Protein AF-A0A1Q8LZS7-F1 (afdb_monomer_lite)

pLDDT: mean 84.21, std 11.41, range [39.38, 97.12]

Structure (mmCIF, N/CA/C/O backbone):
data_AF-A0A1Q8LZS7-F1
#
_entry.id   AF-A0A1Q8LZS7-F1
#
loop_
_atom_site.group_PDB
_atom_site.id
_atom_site.type_symbol
_atom_site.label_atom_id
_atom_site.label_alt_id
_atom_site.label_comp_id
_atom_site.label_asym_id
_atom_site.label_entity_id
_atom_site.label_seq_id
_atom_site.pdbx_PDB_ins_code
_atom_site.Cartn_x
_atom_site.Cartn_y
_atom_site.Cartn_z
_atom_site.occupancy
_atom_site.B_iso_or_equiv
_atom_site.auth_seq_id
_atom_site.auth_comp_id
_atom_site.auth_asym_id
_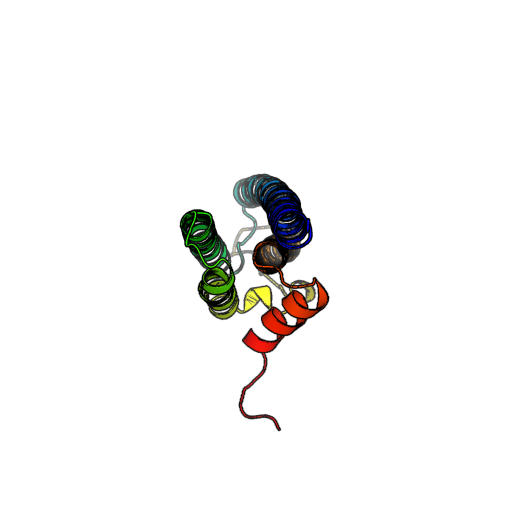atom_site.auth_atom_id
_atom_site.pdbx_PDB_model_num
ATOM 1 N N . MET A 1 1 ? -23.322 10.318 29.688 1.00 48.22 1 MET A N 1
ATOM 2 C CA . MET A 1 1 ? -23.122 9.002 29.034 1.00 48.22 1 MET A CA 1
ATOM 3 C C . MET A 1 1 ? -22.860 9.195 27.521 1.00 48.22 1 MET A C 1
ATOM 5 O O . MET A 1 1 ? -23.752 9.006 26.715 1.00 48.22 1 MET A O 1
ATOM 9 N N . HIS A 1 2 ? -21.657 9.643 27.108 1.00 60.78 2 HIS A N 1
ATOM 10 C CA . HIS A 1 2 ? -21.327 9.994 25.695 1.00 60.78 2 HIS A CA 1
ATOM 11 C C . HIS A 1 2 ? -20.109 9.249 25.106 1.00 60.78 2 HIS A C 1
ATOM 13 O O . HIS A 1 2 ? -19.689 9.515 23.978 1.00 60.78 2 HIS A O 1
ATOM 19 N N . ARG A 1 3 ? -19.508 8.322 25.862 1.00 63.19 3 ARG A N 1
ATOM 20 C CA . ARG A 1 3 ? -18.285 7.610 25.457 1.00 63.19 3 ARG A CA 1
ATOM 21 C C . ARG A 1 3 ? -18.418 6.766 24.172 1.00 63.19 3 ARG A C 1
ATOM 23 O O . ARG A 1 3 ? -17.521 6.907 23.339 1.00 63.19 3 ARG A O 1
ATOM 30 N N . PRO A 1 4 ? -19.490 5.977 23.943 1.00 72.81 4 PRO A N 1
ATOM 31 C CA . PRO A 1 4 ? -19.570 5.121 22.752 1.00 72.81 4 PRO A CA 1
ATOM 32 C C . PRO A 1 4 ? -19.680 5.927 21.448 1.00 72.81 4 PRO A C 1
ATOM 34 O O . PRO A 1 4 ? -18.928 5.682 20.508 1.00 72.81 4 PRO A O 1
ATOM 37 N N . ARG A 1 5 ? -20.499 6.989 21.422 1.00 79.31 5 ARG A N 1
ATOM 38 C CA . ARG A 1 5 ? -20.634 7.872 20.247 1.00 79.31 5 ARG A CA 1
ATOM 39 C C . ARG A 1 5 ? -19.325 8.591 19.903 1.00 79.31 5 ARG A C 1
ATOM 41 O O . ARG A 1 5 ? -18.956 8.678 18.738 1.00 79.31 5 ARG A O 1
ATOM 48 N N . ARG A 1 6 ? -18.577 9.065 20.910 1.00 81.12 6 ARG A N 1
ATOM 49 C CA . ARG A 1 6 ? -17.259 9.694 20.691 1.00 81.12 6 ARG A CA 1
ATOM 50 C C . ARG A 1 6 ? -16.216 8.704 20.163 1.00 81.12 6 ARG A C 1
ATOM 52 O O . ARG A 1 6 ? -15.387 9.094 19.348 1.00 81.12 6 ARG A O 1
ATOM 59 N N . ALA A 1 7 ? -16.237 7.450 20.616 1.00 78.94 7 ALA A N 1
ATOM 60 C CA . ALA A 1 7 ? -15.334 6.414 20.115 1.00 78.94 7 ALA A CA 1
ATOM 61 C C . ALA A 1 7 ? -15.633 6.053 18.651 1.00 78.94 7 ALA A C 1
ATOM 63 O O . ALA A 1 7 ? -14.710 5.983 17.844 1.00 78.94 7 ALA A O 1
ATOM 64 N N . MET A 1 8 ? -16.913 5.918 18.297 1.00 81.75 8 MET A N 1
ATOM 65 C CA . MET A 1 8 ? -17.358 5.676 16.923 1.00 81.75 8 MET A CA 1
ATOM 66 C C . MET A 1 8 ? -16.942 6.812 15.976 1.00 81.75 8 MET A C 1
ATOM 68 O O . MET A 1 8 ? -16.333 6.553 14.943 1.00 81.75 8 MET A O 1
ATOM 72 N N . LEU A 1 9 ? -17.175 8.074 16.356 1.00 85.31 9 LEU A N 1
ATOM 73 C CA . LEU A 1 9 ? -16.778 9.234 15.545 1.00 85.31 9 LEU A CA 1
ATOM 74 C C . LEU A 1 9 ? -15.261 9.325 15.336 1.00 85.31 9 LEU A C 1
ATOM 76 O O . LEU A 1 9 ? -14.817 9.662 14.242 1.00 85.31 9 LEU A O 1
ATOM 80 N N . ARG A 1 10 ? -14.453 8.991 16.353 1.00 83.38 10 ARG A N 1
ATOM 81 C CA . ARG A 1 10 ? -12.991 8.922 16.193 1.00 83.38 10 ARG A CA 1
ATOM 82 C C . ARG A 1 10 ? -12.580 7.859 15.178 1.00 83.38 10 ARG A C 1
ATOM 84 O O . ARG A 1 10 ? -11.732 8.141 14.345 1.00 83.38 10 ARG A O 1
ATOM 91 N N . ARG A 1 11 ? -13.207 6.680 15.214 1.00 80.62 11 ARG A N 1
ATOM 92 C CA . ARG A 1 11 ? -12.934 5.599 14.254 1.00 80.62 11 ARG A CA 1
ATOM 93 C C . ARG A 1 11 ? -13.263 6.017 12.817 1.00 80.62 11 ARG A C 1
ATOM 95 O O . ARG A 1 11 ? -12.441 5.805 11.936 1.00 80.62 11 ARG A O 1
ATOM 102 N N . TYR A 1 12 ? -14.407 6.668 12.593 1.00 84.00 12 TYR A N 1
ATOM 103 C CA . TYR A 1 12 ? -14.756 7.204 11.269 1.00 84.00 12 TYR A CA 1
ATOM 104 C C . TYR A 1 12 ? -13.798 8.293 10.796 1.00 84.00 12 TYR A C 1
ATOM 106 O O . TYR A 1 12 ? -13.426 8.311 9.629 1.00 84.00 12 TYR A O 1
ATOM 114 N N . ARG A 1 13 ? -13.366 9.178 11.699 1.00 86.94 13 ARG A N 1
ATOM 115 C CA . ARG A 1 13 ? -12.375 10.204 11.371 1.00 86.94 13 ARG A CA 1
ATOM 116 C C . ARG A 1 13 ? -11.049 9.583 10.931 1.00 86.94 13 ARG A C 1
ATOM 118 O O . ARG A 1 13 ? -10.543 9.956 9.882 1.00 86.94 13 ARG A O 1
ATOM 125 N N . THR A 1 14 ? -10.515 8.630 11.697 1.00 83.50 14 THR A N 1
ATOM 126 C CA . THR A 1 14 ? -9.266 7.935 11.347 1.00 83.50 14 THR A CA 1
ATOM 127 C C . THR A 1 14 ? -9.384 7.219 10.007 1.00 83.50 14 THR A C 1
ATOM 129 O O . THR A 1 14 ? -8.496 7.349 9.173 1.00 83.50 14 THR A O 1
ATOM 132 N N . LEU A 1 15 ? -10.493 6.516 9.776 1.00 84.94 15 LEU A N 1
ATOM 133 C CA . LEU A 1 15 ? -10.775 5.878 8.494 1.00 84.94 15 LEU A CA 1
ATOM 134 C C . LEU A 1 15 ? -10.760 6.890 7.341 1.00 84.94 15 LEU A C 1
ATOM 136 O O . LEU A 1 15 ? -10.061 6.671 6.359 1.00 84.94 15 LEU A O 1
ATOM 140 N N . ALA A 1 16 ? -11.501 7.995 7.464 1.00 86.56 16 ALA A N 1
A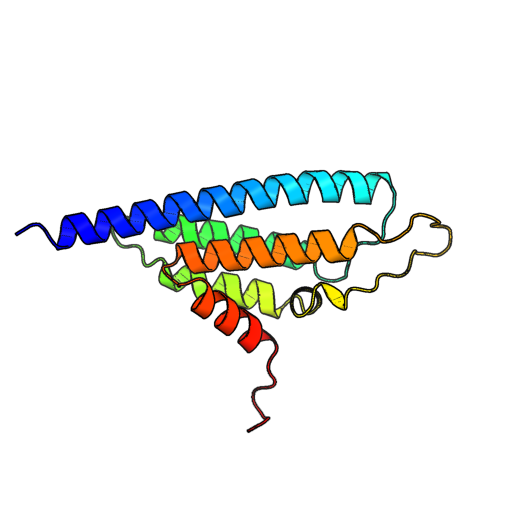TOM 141 C CA . ALA A 1 16 ? -11.595 9.005 6.414 1.00 86.56 16 ALA A CA 1
ATOM 142 C C . ALA A 1 16 ? -10.232 9.648 6.111 1.00 86.56 16 ALA A C 1
ATOM 144 O O . ALA A 1 16 ? -9.853 9.757 4.949 1.00 86.56 16 ALA A O 1
ATOM 145 N N . GLU A 1 17 ? -9.471 10.018 7.147 1.00 88.75 17 GLU A N 1
ATOM 146 C CA . GLU A 1 17 ? -8.127 10.593 6.997 1.00 88.75 17 GLU A CA 1
ATOM 147 C C . GLU A 1 17 ? -7.170 9.613 6.297 1.00 88.75 17 GLU A C 1
ATOM 149 O O . GLU A 1 17 ? -6.415 10.003 5.408 1.00 88.75 17 GLU A O 1
ATOM 154 N N . ARG A 1 18 ? -7.215 8.325 6.657 1.00 86.88 18 ARG A N 1
ATOM 155 C CA . ARG A 1 18 ? -6.326 7.306 6.081 1.00 86.88 18 ARG A CA 1
ATOM 156 C C . ARG A 1 18 ? -6.714 6.887 4.671 1.00 86.88 18 ARG A C 1
ATOM 158 O O . ARG A 1 18 ? -5.828 6.731 3.834 1.00 86.88 18 ARG A O 1
ATOM 165 N N . ALA A 1 19 ? -8.006 6.778 4.380 1.00 84.75 19 ALA A N 1
ATOM 166 C CA . ALA A 1 19 ? -8.492 6.539 3.026 1.00 84.75 19 ALA A CA 1
ATOM 167 C C . ALA A 1 19 ? -8.121 7.698 2.082 1.00 84.75 19 ALA A C 1
ATOM 169 O O . ALA A 1 19 ? -7.701 7.464 0.951 1.00 84.75 19 ALA A O 1
ATOM 170 N N . ASP A 1 20 ? -8.201 8.943 2.559 1.00 88.06 20 ASP A N 1
ATOM 171 C CA . ASP A 1 20 ? -7.783 10.129 1.806 1.00 88.06 20 ASP A CA 1
ATOM 172 C C . ASP A 1 20 ? -6.270 10.119 1.510 1.00 88.06 20 ASP A C 1
ATOM 174 O O . ASP A 1 20 ? -5.852 10.390 0.381 1.00 88.06 20 ASP A O 1
ATOM 178 N N . TYR A 1 21 ? -5.428 9.720 2.472 1.00 82.88 21 TYR A N 1
ATOM 179 C CA . TYR A 1 21 ? -3.994 9.524 2.217 1.00 82.88 21 TYR A CA 1
ATOM 180 C C . TYR A 1 21 ? -3.708 8.402 1.213 1.00 82.88 21 TYR A C 1
ATOM 182 O O . TYR A 1 21 ? -2.962 8.631 0.257 1.00 82.88 21 TYR A O 1
ATOM 190 N N . ALA A 1 22 ? -4.350 7.238 1.357 1.00 85.25 22 ALA A N 1
ATOM 191 C CA . ALA A 1 22 ? -4.215 6.133 0.410 1.00 85.25 22 ALA A CA 1
ATOM 192 C C . ALA A 1 22 ? -4.625 6.555 -1.014 1.00 85.25 22 ALA A C 1
ATOM 194 O O . ALA A 1 22 ? -3.889 6.309 -1.969 1.00 85.25 22 ALA A O 1
ATOM 195 N N . HIS A 1 23 ? -5.736 7.283 -1.158 1.00 89.75 23 HIS A N 1
ATOM 196 C CA . HIS A 1 23 ? -6.193 7.816 -2.442 1.00 89.75 23 HIS A CA 1
ATOM 197 C C . HIS A 1 23 ? -5.195 8.811 -3.059 1.00 89.75 23 HIS A C 1
ATOM 199 O O . HIS A 1 23 ? -4.892 8.740 -4.254 1.00 89.75 23 HIS A O 1
ATOM 205 N N . ARG A 1 24 ? -4.641 9.737 -2.262 1.00 88.44 24 ARG A N 1
ATOM 206 C CA . ARG A 1 24 ? -3.606 10.669 -2.742 1.00 88.44 24 ARG A CA 1
ATOM 207 C C . ARG A 1 24 ? -2.358 9.927 -3.213 1.00 88.44 24 ARG A C 1
ATOM 209 O O . ARG A 1 24 ? -1.859 10.246 -4.292 1.00 88.44 24 ARG A O 1
ATOM 216 N N . ASN A 1 25 ? -1.895 8.935 -2.455 1.00 85.56 25 ASN A N 1
ATOM 217 C CA . ASN A 1 25 ? -0.749 8.109 -2.832 1.00 85.56 25 ASN A CA 1
ATOM 218 C C . ASN A 1 25 ? -1.025 7.319 -4.118 1.00 85.56 25 ASN A C 1
ATOM 220 O O . ASN A 1 25 ? -0.193 7.345 -5.022 1.00 85.56 25 ASN A O 1
ATOM 224 N N . ALA A 1 26 ? -2.217 6.732 -4.267 1.00 89.44 26 ALA A N 1
ATOM 225 C CA . ALA A 1 26 ? -2.630 6.040 -5.489 1.00 89.44 26 ALA A CA 1
ATOM 226 C C . ALA A 1 26 ? -2.616 6.964 -6.719 1.00 89.44 26 ALA A C 1
ATOM 228 O O . ALA A 1 26 ? -2.166 6.576 -7.793 1.00 89.44 26 ALA A O 1
ATOM 229 N N . ARG A 1 27 ? -3.020 8.233 -6.572 1.00 93.38 27 ARG A N 1
ATOM 230 C CA . ARG A 1 27 ? -2.927 9.221 -7.662 1.00 93.38 27 ARG A CA 1
ATOM 231 C C . ARG A 1 27 ? -1.487 9.562 -8.041 1.00 93.38 27 ARG A C 1
ATOM 233 O O . ARG A 1 27 ? -1.230 9.859 -9.204 1.00 93.38 27 ARG A O 1
ATOM 240 N N . VAL A 1 28 ? -0.568 9.612 -7.075 1.00 90.88 28 VAL A N 1
ATOM 241 C CA . VAL A 1 28 ? 0.859 9.827 -7.365 1.00 90.88 28 VAL A CA 1
ATOM 242 C C . VAL A 1 28 ? 1.437 8.598 -8.068 1.00 90.88 28 VAL A C 1
ATOM 244 O O . VAL A 1 28 ? 2.124 8.767 -9.074 1.00 90.88 28 VAL A O 1
ATOM 247 N N . LEU A 1 29 ? 1.095 7.401 -7.585 1.00 90.38 29 LEU A N 1
ATOM 248 C CA . LEU A 1 29 ? 1.476 6.122 -8.178 1.00 90.38 29 LEU A CA 1
ATOM 249 C C . LEU A 1 29 ? 1.024 6.033 -9.636 1.00 90.38 29 LEU A C 1
ATOM 251 O O . LEU A 1 29 ? 1.854 5.808 -10.505 1.00 90.38 29 LEU A O 1
ATOM 255 N N . ALA A 1 30 ? -0.250 6.311 -9.921 1.00 92.38 30 ALA A N 1
ATOM 256 C CA . ALA A 1 30 ? -0.795 6.264 -11.276 1.00 92.38 30 ALA A CA 1
ATOM 257 C C . ALA A 1 30 ? -0.071 7.218 -12.242 1.00 92.38 30 ALA A C 1
ATOM 259 O O . ALA A 1 30 ? 0.270 6.830 -13.355 1.00 92.38 30 ALA A O 1
ATOM 260 N N . ARG A 1 31 ? 0.216 8.457 -11.811 1.00 91.06 31 ARG A N 1
ATOM 261 C CA . ARG A 1 31 ? 0.957 9.420 -12.646 1.00 91.06 31 ARG A CA 1
ATOM 262 C C . ARG A 1 31 ? 2.381 8.954 -12.935 1.00 91.06 31 ARG A C 1
ATOM 264 O O . ARG A 1 31 ? 2.829 9.074 -14.064 1.00 91.06 31 ARG A O 1
ATOM 271 N N . ARG A 1 32 ? 3.082 8.426 -11.929 1.00 88.44 32 ARG A N 1
ATOM 272 C CA . ARG A 1 32 ? 4.455 7.933 -12.106 1.00 88.44 32 ARG A CA 1
ATOM 273 C C . ARG A 1 32 ? 4.514 6.651 -12.917 1.00 88.44 32 ARG A C 1
ATOM 275 O O . ARG A 1 32 ? 5.439 6.496 -13.696 1.00 88.44 32 ARG A O 1
ATOM 282 N N . ALA A 1 33 ? 3.542 5.761 -12.744 1.00 90.25 33 ALA A N 1
ATOM 283 C CA . ALA A 1 33 ? 3.422 4.563 -13.557 1.00 90.25 33 ALA A CA 1
ATOM 284 C C . ALA A 1 33 ? 3.225 4.935 -15.031 1.00 90.25 33 ALA A C 1
ATOM 286 O O . ALA A 1 33 ? 3.887 4.353 -15.877 1.00 90.25 33 ALA A O 1
ATOM 287 N N . MET A 1 34 ? 2.399 5.948 -15.329 1.00 91.12 34 MET A N 1
ATOM 288 C CA . MET A 1 34 ? 2.250 6.455 -16.697 1.00 91.12 34 MET A CA 1
ATOM 289 C C . MET A 1 34 ? 3.583 6.954 -17.265 1.00 91.12 34 MET A C 1
ATOM 291 O O . MET A 1 34 ? 3.997 6.470 -18.308 1.00 91.12 34 MET A O 1
ATOM 295 N N . THR A 1 35 ? 4.289 7.837 -16.548 1.00 87.75 35 THR A N 1
ATOM 296 C CA . THR A 1 35 ? 5.606 8.337 -16.984 1.00 87.75 35 THR A CA 1
ATOM 297 C C . THR A 1 35 ? 6.610 7.203 -17.192 1.00 87.75 35 THR A C 1
ATOM 299 O O . THR A 1 35 ? 7.250 7.144 -18.229 1.00 87.75 35 THR A O 1
ATOM 302 N N . ALA A 1 36 ? 6.698 6.254 -16.256 1.00 85.88 36 ALA A N 1
ATOM 303 C CA . ALA A 1 36 ? 7.594 5.106 -16.373 1.00 85.88 36 ALA A CA 1
ATOM 304 C C . ALA A 1 36 ? 7.262 4.230 -17.596 1.00 85.88 36 ALA A C 1
ATOM 306 O O . ALA A 1 36 ? 8.167 3.754 -18.270 1.00 85.88 36 ALA A O 1
ATOM 307 N N . ILE A 1 37 ? 5.976 4.034 -17.907 1.00 87.94 37 ILE A N 1
ATOM 308 C CA . ILE A 1 37 ? 5.537 3.291 -19.097 1.00 87.94 37 ILE A CA 1
ATOM 309 C C . ILE A 1 37 ? 5.886 4.058 -20.380 1.00 87.94 37 ILE A C 1
ATOM 311 O O . ILE A 1 37 ? 6.396 3.454 -21.321 1.00 87.94 37 ILE A O 1
ATOM 315 N N . GLU A 1 38 ? 5.628 5.367 -20.419 1.00 87.81 38 GLU A N 1
ATOM 316 C CA . GLU A 1 38 ? 5.948 6.241 -21.558 1.00 87.81 38 GLU A CA 1
ATOM 317 C C . GLU A 1 38 ? 7.459 6.293 -21.832 1.00 87.81 38 GLU A C 1
ATOM 319 O O . GLU A 1 38 ? 7.875 6.233 -22.989 1.00 87.81 38 GLU A O 1
ATOM 324 N N . ASP A 1 39 ? 8.272 6.321 -20.774 1.00 85.06 39 ASP A N 1
ATOM 325 C CA . ASP A 1 39 ? 9.737 6.334 -20.840 1.00 85.06 39 ASP A CA 1
ATOM 326 C C . ASP A 1 39 ? 10.344 4.935 -21.075 1.00 85.06 39 ASP A C 1
ATOM 328 O O . ASP A 1 39 ? 11.559 4.797 -21.246 1.00 85.06 39 ASP A O 1
ATOM 332 N N . GLY A 1 40 ? 9.520 3.880 -21.096 1.00 84.50 40 GLY A N 1
ATOM 333 C CA . GLY A 1 40 ? 9.973 2.498 -21.248 1.00 84.50 40 GLY A CA 1
ATOM 334 C C . GLY A 1 40 ? 10.829 2.004 -20.078 1.00 84.50 40 GLY A C 1
ATOM 335 O O . GLY A 1 40 ? 11.681 1.135 -20.270 1.00 84.50 40 GLY A O 1
ATOM 336 N N . GLU A 1 41 ? 10.635 2.562 -18.879 1.00 85.12 41 GLU A N 1
ATOM 337 C CA . GLU A 1 41 ? 11.302 2.106 -17.665 1.00 85.12 41 GLU A CA 1
ATOM 338 C C . GLU A 1 41 ? 10.842 0.685 -17.293 1.00 85.12 41 GLU A C 1
ATOM 340 O O . GLU A 1 41 ? 9.655 0.348 -17.384 1.00 85.12 41 GLU A O 1
ATOM 345 N N . PRO A 1 42 ? 11.757 -0.168 -16.809 1.00 82.44 42 PRO A N 1
ATOM 346 C CA . PRO A 1 42 ? 11.400 -1.518 -16.419 1.00 82.44 42 PRO A CA 1
ATOM 347 C C . PRO A 1 42 ? 10.600 -1.522 -15.102 1.00 82.44 42 PRO A C 1
ATOM 349 O O . PRO A 1 42 ? 10.943 -0.849 -14.126 1.00 82.44 42 PRO A O 1
ATOM 352 N N . VAL A 1 43 ? 9.531 -2.322 -15.058 1.00 83.50 43 VAL A N 1
ATOM 353 C CA . VAL A 1 43 ? 8.650 -2.451 -13.886 1.00 83.50 43 VAL A CA 1
ATOM 354 C C . VAL A 1 43 ? 9.170 -3.553 -12.953 1.00 83.50 43 VAL A C 1
ATOM 356 O O . VAL A 1 43 ? 9.459 -4.654 -13.427 1.00 83.50 43 VAL A O 1
ATOM 359 N N . PRO A 1 44 ? 9.270 -3.311 -11.631 1.00 84.62 44 PRO A N 1
ATOM 360 C CA . PRO A 1 44 ? 9.664 -4.352 -10.691 1.00 84.62 44 PRO A CA 1
ATOM 361 C C . PRO A 1 44 ? 8.709 -5.562 -10.715 1.00 84.62 44 PRO A C 1
ATOM 363 O O . PRO A 1 44 ? 7.489 -5.367 -10.676 1.00 84.62 44 PRO A O 1
ATOM 366 N N . PRO A 1 45 ? 9.232 -6.803 -10.721 1.00 85.50 45 PRO A N 1
ATOM 367 C CA . PRO A 1 45 ? 8.409 -8.008 -10.649 1.00 85.50 45 PRO A CA 1
ATOM 368 C C . PRO A 1 45 ? 7.484 -8.012 -9.424 1.00 85.50 45 PRO A C 1
ATOM 370 O O . PRO A 1 45 ? 7.881 -7.581 -8.340 1.00 85.50 45 PRO A O 1
ATOM 373 N N . GLY A 1 46 ? 6.249 -8.487 -9.601 1.00 88.25 46 GLY A N 1
ATOM 374 C CA . GLY A 1 46 ? 5.233 -8.575 -8.544 1.00 88.25 46 GLY A CA 1
ATOM 375 C C . GLY A 1 46 ? 4.607 -7.240 -8.122 1.00 88.25 46 GLY A C 1
ATOM 376 O O . GLY A 1 46 ? 3.611 -7.237 -7.407 1.00 88.25 46 GLY A O 1
ATOM 377 N N . LEU A 1 47 ? 5.127 -6.089 -8.572 1.00 89.88 47 LEU A N 1
ATOM 378 C CA . LEU A 1 47 ? 4.543 -4.788 -8.235 1.00 89.88 47 LEU A CA 1
ATOM 379 C C . LEU A 1 47 ? 3.122 -4.589 -8.809 1.00 89.88 47 LEU A C 1
ATOM 381 O O . LEU A 1 47 ? 2.270 -4.101 -8.066 1.00 89.88 47 LEU A O 1
ATOM 385 N N . PRO A 1 48 ? 2.821 -4.951 -10.077 1.00 92.25 48 PRO A N 1
ATOM 386 C CA . PRO A 1 48 ? 1.458 -4.849 -10.613 1.00 92.25 48 PRO A CA 1
ATOM 387 C C . PRO A 1 48 ? 0.453 -5.741 -9.875 1.00 92.25 48 PRO A C 1
ATOM 389 O O . PRO A 1 48 ? -0.674 -5.315 -9.610 1.00 92.25 48 PRO A O 1
ATOM 392 N N . ASP A 1 49 ? 0.878 -6.946 -9.498 1.00 93.31 49 ASP A N 1
ATOM 393 C CA . ASP A 1 49 ? 0.049 -7.898 -8.757 1.00 93.31 49 ASP A CA 1
ATOM 394 C C . ASP A 1 49 ? -0.255 -7.352 -7.359 1.00 93.31 49 ASP A C 1
ATOM 396 O O . ASP A 1 49 ? -1.419 -7.251 -6.983 1.00 93.31 49 ASP A O 1
ATOM 400 N N . ALA A 1 50 ? 0.753 -6.821 -6.657 1.00 92.62 50 ALA A N 1
ATOM 401 C CA . ALA A 1 50 ? 0.564 -6.172 -5.358 1.00 92.62 50 ALA A CA 1
ATOM 402 C C . ALA A 1 50 ? -0.434 -5.005 -5.416 1.00 92.62 50 ALA A C 1
ATOM 404 O O . ALA A 1 50 ? -1.233 -4.811 -4.502 1.00 92.62 50 ALA A O 1
ATOM 405 N N . ILE A 1 51 ? -0.398 -4.202 -6.487 1.00 93.81 51 ILE A N 1
ATOM 406 C CA . ILE A 1 51 ? -1.359 -3.106 -6.691 1.00 93.81 51 ILE A CA 1
ATOM 407 C C . ILE A 1 51 ? -2.777 -3.664 -6.851 1.00 93.81 51 ILE A C 1
ATOM 409 O O . ILE A 1 51 ? -3.716 -3.116 -6.271 1.00 93.81 51 ILE A O 1
ATOM 413 N N . THR A 1 52 ? -2.928 -4.747 -7.612 1.00 94.88 52 THR A N 1
ATOM 414 C CA . THR A 1 52 ? -4.216 -5.413 -7.847 1.00 94.88 52 THR A CA 1
ATOM 415 C C . THR A 1 52 ? -4.765 -6.026 -6.559 1.00 94.88 52 THR A C 1
ATOM 417 O O . THR A 1 52 ? -5.926 -5.811 -6.213 1.00 94.88 52 THR A O 1
ATOM 420 N N . GLU A 1 53 ? -3.924 -6.715 -5.794 1.00 94.38 53 GLU A N 1
ATOM 421 C CA . GLU A 1 53 ? -4.299 -7.319 -4.515 1.00 94.38 53 GLU A CA 1
ATOM 422 C C . GLU A 1 53 ? -4.644 -6.258 -3.461 1.00 94.38 53 GLU A C 1
ATOM 424 O O . GLU A 1 53 ? -5.639 -6.388 -2.747 1.00 94.38 53 GLU A O 1
ATOM 429 N N . LEU A 1 54 ? -3.910 -5.140 -3.412 1.00 92.81 54 LEU A N 1
ATOM 430 C CA . LEU A 1 54 ? -4.273 -4.010 -2.552 1.00 92.81 54 LEU A CA 1
ATOM 431 C C . LEU A 1 54 ? -5.596 -3.360 -2.972 1.00 92.81 54 LEU A C 1
ATOM 433 O O . LEU A 1 54 ? -6.341 -2.907 -2.103 1.00 92.81 54 LEU A O 1
ATOM 437 N N . ALA A 1 55 ? -5.917 -3.314 -4.268 1.00 92.69 55 ALA A N 1
ATOM 438 C CA . ALA A 1 55 ? -7.222 -2.845 -4.727 1.00 92.69 55 ALA A CA 1
ATOM 439 C C . ALA A 1 55 ? -8.349 -3.772 -4.236 1.00 92.69 55 ALA A C 1
ATOM 441 O O . ALA A 1 55 ? -9.332 -3.283 -3.679 1.00 92.69 55 ALA A O 1
ATOM 442 N N . ALA A 1 56 ? -8.166 -5.093 -4.321 1.00 91.44 56 ALA A N 1
ATOM 443 C CA . ALA A 1 56 ? -9.104 -6.062 -3.750 1.00 91.44 56 ALA A CA 1
ATOM 444 C C . ALA A 1 56 ? -9.231 -5.916 -2.219 1.00 91.44 56 ALA A C 1
ATOM 446 O O . ALA A 1 56 ? -10.329 -5.967 -1.662 1.00 91.44 56 ALA A O 1
ATOM 447 N N . ALA A 1 57 ? -8.127 -5.641 -1.522 1.00 90.31 57 ALA A N 1
ATOM 448 C CA . ALA A 1 57 ? -8.142 -5.380 -0.085 1.00 90.31 57 ALA A CA 1
ATOM 449 C C . ALA A 1 57 ? -8.902 -4.087 0.281 1.00 90.31 57 ALA A C 1
ATOM 451 O O . ALA A 1 57 ? -9.537 -4.015 1.336 1.00 90.31 57 ALA A O 1
ATOM 452 N N . VAL A 1 58 ? -8.884 -3.069 -0.589 1.00 89.81 58 VAL A N 1
ATOM 453 C CA . VAL A 1 58 ? -9.717 -1.865 -0.438 1.00 89.81 58 VAL A CA 1
ATOM 454 C C . VAL A 1 58 ? -11.199 -2.205 -0.575 1.00 89.81 58 VAL A C 1
ATOM 456 O O . VAL A 1 58 ? -11.999 -1.708 0.217 1.00 89.81 58 VAL A O 1
ATOM 459 N N . GLU A 1 59 ? -11.580 -3.064 -1.521 1.00 88.38 59 GLU A N 1
ATOM 460 C CA . GLU A 1 59 ? -12.969 -3.522 -1.655 1.00 88.38 59 GLU A CA 1
ATOM 461 C C . GLU A 1 59 ? -13.438 -4.268 -0.400 1.00 88.38 59 GLU A C 1
ATOM 463 O O . GLU A 1 59 ? -14.518 -3.978 0.123 1.00 88.38 59 GLU A O 1
ATOM 468 N N . ALA A 1 60 ? -12.592 -5.144 0.152 1.00 85.94 60 ALA A N 1
ATOM 469 C CA . ALA A 1 60 ? -12.858 -5.809 1.425 1.00 85.94 60 ALA A CA 1
ATOM 470 C C . ALA A 1 60 ? -13.028 -4.796 2.570 1.00 85.94 60 ALA A C 1
ATOM 472 O O . ALA A 1 60 ? -13.991 -4.871 3.334 1.00 85.94 60 ALA A O 1
ATOM 473 N N . LEU A 1 61 ? -12.145 -3.792 2.661 1.00 85.62 61 LEU A N 1
ATOM 474 C CA . LEU A 1 61 ? -12.261 -2.727 3.659 1.00 85.62 61 LEU A CA 1
ATOM 475 C C . LEU A 1 61 ? -13.578 -1.956 3.528 1.00 85.62 61 LEU A C 1
ATOM 477 O O . LEU A 1 61 ? -14.184 -1.650 4.552 1.00 85.62 61 LEU A O 1
ATOM 481 N N . ILE A 1 62 ? -14.021 -1.651 2.304 1.00 84.69 62 ILE A N 1
ATOM 482 C CA . ILE A 1 62 ? -15.299 -0.977 2.031 1.00 84.69 62 ILE A CA 1
ATOM 483 C C . ILE A 1 62 ? -16.477 -1.842 2.490 1.00 84.69 62 ILE A C 1
ATOM 485 O O . ILE A 1 62 ? -17.390 -1.318 3.132 1.00 84.69 62 ILE A O 1
ATOM 489 N N . GLY A 1 63 ? -16.445 -3.149 2.214 1.00 82.50 63 GLY A N 1
ATOM 490 C CA . GLY A 1 63 ? -17.463 -4.096 2.678 1.00 82.50 63 GLY A CA 1
ATOM 491 C C . GLY A 1 63 ? -17.620 -4.093 4.203 1.00 82.50 63 GLY A C 1
ATOM 492 O O . GLY A 1 63 ? -18.736 -4.090 4.722 1.00 82.50 63 GLY A O 1
ATOM 493 N N . GLU A 1 64 ? -16.508 -3.966 4.928 1.00 82.69 64 GLU A N 1
ATOM 494 C CA . GLU A 1 64 ? -16.475 -3.926 6.395 1.00 82.69 64 GLU A CA 1
ATOM 495 C C . GLU A 1 64 ? -16.827 -2.545 7.001 1.00 82.69 64 GLU A C 1
ATOM 497 O O . GLU A 1 64 ? -16.730 -2.351 8.215 1.00 82.69 64 GLU A O 1
ATOM 502 N N . LEU A 1 65 ? -17.255 -1.559 6.197 1.00 76.31 65 LEU A N 1
ATOM 503 C CA . LEU A 1 65 ? -17.757 -0.263 6.692 1.00 76.31 65 LEU A CA 1
ATOM 504 C C . LEU A 1 65 ? -19.252 -0.259 7.046 1.00 76.31 65 LEU A C 1
ATOM 506 O O . LEU A 1 65 ? -19.752 0.759 7.535 1.00 76.31 65 LEU A O 1
ATOM 510 N N . GLY A 1 66 ? -19.966 -1.362 6.805 1.00 72.56 66 GLY A N 1
ATOM 511 C CA . GLY A 1 66 ? -21.375 -1.525 7.175 1.00 72.56 66 GLY A CA 1
ATOM 512 C C . GLY A 1 66 ? -21.634 -1.464 8.690 1.00 72.56 66 GLY A C 1
ATOM 513 O O . GLY A 1 66 ? -20.708 -1.465 9.499 1.00 72.56 66 GLY A O 1
ATOM 514 N N . GLN A 1 67 ? -22.913 -1.419 9.093 1.00 57.22 67 GLN A N 1
ATOM 515 C CA . GLN A 1 67 ? -23.325 -1.287 10.507 1.00 57.22 67 GLN A CA 1
ATOM 516 C C . GLN A 1 67 ? -22.777 -2.408 11.416 1.00 57.22 67 GLN A C 1
ATOM 518 O O . GLN A 1 67 ? -22.495 -2.138 12.582 1.00 57.22 67 GLN A O 1
ATOM 523 N N . ASP A 1 68 ? -22.550 -3.602 10.858 1.00 64.19 68 ASP A N 1
ATOM 524 C CA . ASP A 1 68 ? -22.023 -4.788 11.555 1.00 64.19 68 ASP A CA 1
ATOM 52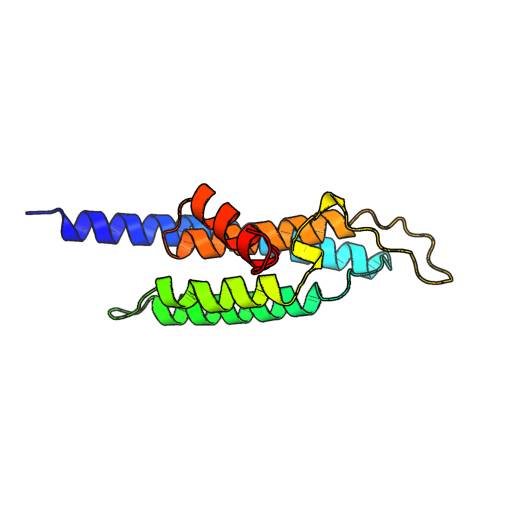5 C C . ASP A 1 68 ? -20.606 -5.189 11.092 1.00 64.19 68 ASP A C 1
ATOM 527 O O . ASP A 1 68 ? -20.124 -6.276 11.414 1.00 64.19 68 ASP A O 1
ATOM 531 N N . GLY A 1 69 ? -19.944 -4.334 10.307 1.00 69.69 69 GLY A N 1
ATOM 532 C CA . GLY A 1 69 ? -18.633 -4.623 9.731 1.00 69.69 69 GLY A CA 1
ATOM 533 C C . GLY A 1 69 ? -17.490 -4.532 10.745 1.00 69.69 69 GLY A C 1
ATOM 534 O O . GLY A 1 69 ? -17.475 -3.679 11.642 1.00 69.69 69 GLY A O 1
ATOM 535 N N . ASP A 1 70 ? -16.499 -5.402 10.574 1.00 81.69 70 ASP A N 1
ATOM 536 C CA . ASP A 1 70 ? -15.261 -5.417 11.337 1.00 81.69 70 ASP A CA 1
ATOM 537 C C . ASP A 1 70 ? -14.072 -5.099 10.428 1.00 81.69 70 ASP A C 1
ATOM 539 O O . ASP A 1 70 ? -13.480 -5.968 9.787 1.00 81.69 70 ASP A O 1
ATOM 543 N N . ARG A 1 71 ? -13.680 -3.820 10.424 1.00 82.69 71 ARG A N 1
ATOM 544 C CA . ARG A 1 71 ? -12.524 -3.314 9.666 1.00 82.69 71 ARG A CA 1
ATOM 545 C C . ARG A 1 71 ? -11.229 -4.078 9.942 1.00 82.69 71 ARG A C 1
ATOM 547 O O . ARG A 1 71 ? -10.311 -3.995 9.131 1.00 82.69 71 ARG A O 1
ATOM 554 N N . GLU A 1 72 ? -11.110 -4.775 11.071 1.00 88.00 72 GLU A N 1
ATOM 555 C CA . GLU A 1 72 ? -9.930 -5.586 11.364 1.00 88.00 72 GLU A CA 1
ATOM 556 C C . GLU A 1 72 ? -9.779 -6.7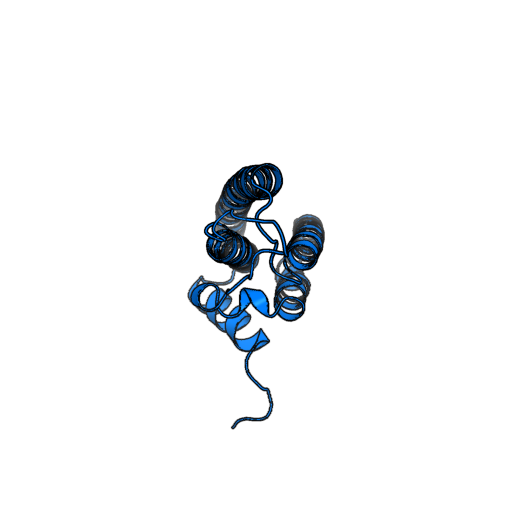62 10.395 1.00 88.00 72 GLU A C 1
ATOM 558 O O . GLU A 1 72 ? -8.649 -7.142 10.087 1.00 88.00 72 GLU A O 1
ATOM 563 N N . LYS A 1 73 ? -10.881 -7.267 9.826 1.00 87.38 73 LYS A N 1
ATOM 564 C CA . LYS A 1 73 ? -10.862 -8.325 8.806 1.00 87.38 73 LYS A CA 1
ATOM 565 C C . LYS A 1 73 ? -10.157 -7.904 7.520 1.00 87.38 73 LYS A C 1
ATOM 567 O O . LYS A 1 73 ? -9.576 -8.747 6.850 1.00 87.38 73 LYS A O 1
ATOM 572 N N . ALA A 1 74 ? -10.123 -6.606 7.214 1.00 87.81 74 ALA A N 1
ATOM 573 C CA . ALA A 1 74 ? -9.376 -6.092 6.070 1.00 87.81 74 ALA A CA 1
ATOM 574 C C . ALA A 1 74 ? -7.849 -6.170 6.261 1.00 87.81 74 ALA A C 1
ATOM 576 O O . ALA A 1 74 ? -7.114 -6.052 5.286 1.00 87.81 74 ALA A O 1
ATOM 577 N N . ARG A 1 75 ? -7.339 -6.386 7.488 1.00 93.62 75 ARG A N 1
ATOM 578 C CA . ARG A 1 75 ? -5.889 -6.480 7.743 1.00 93.62 75 ARG A CA 1
ATOM 579 C C . ARG A 1 75 ? -5.253 -7.670 7.028 1.00 93.62 75 ARG A C 1
ATOM 581 O O . ARG A 1 75 ? -4.173 -7.499 6.479 1.00 93.62 75 ARG A O 1
ATOM 588 N N . GLY A 1 76 ? -5.912 -8.832 7.037 1.00 93.62 76 GLY A N 1
ATOM 589 C CA . GLY A 1 76 ? -5.412 -10.060 6.405 1.00 93.62 76 GLY A CA 1
ATOM 590 C C . GLY A 1 76 ? -5.125 -9.863 4.915 1.00 93.62 76 GLY A C 1
ATOM 591 O O . GLY A 1 76 ? -3.958 -9.921 4.539 1.00 93.62 76 GLY A O 1
ATOM 592 N N . PRO A 1 77 ? -6.128 -9.480 4.102 1.00 92.88 77 PRO A N 1
ATOM 593 C CA . PRO A 1 77 ? -5.936 -9.216 2.676 1.00 92.88 77 PRO A CA 1
ATOM 594 C C . PRO A 1 77 ? -4.855 -8.168 2.370 1.00 92.88 77 PRO A C 1
ATOM 596 O O . PRO A 1 77 ? -4.096 -8.320 1.418 1.00 92.88 77 PRO A O 1
ATOM 599 N N . ILE A 1 78 ? -4.738 -7.106 3.183 1.00 93.75 78 ILE A N 1
ATOM 600 C CA . ILE A 1 78 ? -3.674 -6.100 3.003 1.00 93.75 78 ILE A CA 1
ATOM 601 C C . ILE A 1 78 ? -2.287 -6.716 3.243 1.00 93.75 78 ILE A C 1
ATOM 603 O O . ILE A 1 78 ? -1.334 -6.376 2.545 1.00 93.75 78 ILE A O 1
ATOM 607 N N . LEU A 1 79 ? -2.150 -7.575 4.255 1.00 95.19 79 LEU A N 1
ATOM 608 C CA . LEU A 1 79 ? -0.883 -8.222 4.597 1.00 95.19 79 LEU A CA 1
ATOM 609 C C . LEU A 1 79 ? -0.501 -9.310 3.591 1.00 95.19 79 LEU A C 1
ATOM 611 O O . LEU A 1 79 ? 0.664 -9.364 3.211 1.00 95.19 79 LEU A O 1
ATOM 615 N N . GLU A 1 80 ? -1.468 -10.093 3.112 1.00 93.12 80 GLU A N 1
ATOM 616 C CA . GLU A 1 80 ? -1.285 -11.073 2.031 1.00 93.12 80 GLU A CA 1
ATOM 617 C C . GLU A 1 80 ? -0.773 -10.387 0.756 1.00 93.12 80 GLU A C 1
ATOM 619 O O . GLU A 1 80 ? 0.263 -10.784 0.223 1.00 93.12 80 GLU A O 1
ATOM 624 N N . ALA A 1 81 ? -1.390 -9.265 0.359 1.00 91.88 81 ALA A N 1
ATOM 625 C CA . ALA A 1 81 ? -0.940 -8.458 -0.779 1.00 91.88 81 ALA A CA 1
ATOM 626 C C . ALA A 1 81 ? 0.515 -7.983 -0.654 1.00 91.88 81 ALA A C 1
ATOM 628 O O . ALA A 1 81 ? 1.242 -7.856 -1.640 1.00 91.88 81 ALA A O 1
ATOM 629 N N . VAL A 1 82 ? 0.954 -7.695 0.574 1.00 92.56 82 VAL A N 1
ATOM 630 C CA . VAL A 1 82 ? 2.344 -7.321 0.838 1.00 92.56 82 VAL A CA 1
ATOM 631 C C . VAL A 1 82 ? 3.267 -8.538 0.780 1.00 92.56 82 VAL A C 1
ATOM 633 O O . VAL A 1 82 ? 4.356 -8.441 0.216 1.00 92.56 82 VAL A O 1
ATOM 636 N N . GLN A 1 83 ? 2.848 -9.664 1.354 1.00 92.81 83 GLN A N 1
ATOM 637 C CA . GLN A 1 83 ? 3.626 -10.899 1.405 1.00 92.81 83 GLN A CA 1
ATOM 638 C C . GLN A 1 83 ? 3.926 -11.450 0.006 1.00 92.81 83 GLN A C 1
ATOM 640 O O . GLN A 1 83 ? 5.055 -11.863 -0.259 1.00 92.81 83 GLN A O 1
ATOM 645 N N . HIS A 1 84 ? 2.956 -11.401 -0.910 1.00 91.12 84 HIS A N 1
ATOM 646 C CA . HIS A 1 84 ? 3.128 -11.870 -2.289 1.00 91.12 84 HIS A CA 1
ATOM 647 C C . HIS A 1 84 ? 4.053 -10.989 -3.140 1.00 91.12 84 HIS A C 1
ATOM 649 O O . HIS A 1 84 ? 4.454 -11.388 -4.234 1.00 91.12 84 HIS A O 1
ATOM 655 N N . ALA A 1 85 ? 4.451 -9.818 -2.636 1.00 90.69 85 ALA A N 1
ATOM 656 C CA . ALA A 1 85 ? 5.315 -8.882 -3.338 1.00 90.69 85 ALA A CA 1
ATOM 657 C C . ALA A 1 85 ? 6.610 -8.599 -2.553 1.00 90.69 85 ALA A C 1
ATOM 659 O O . ALA A 1 85 ? 6.741 -7.539 -1.930 1.00 90.69 85 ALA A O 1
ATOM 660 N N . PRO A 1 86 ? 7.627 -9.486 -2.639 1.00 88.75 86 PRO A N 1
ATOM 661 C CA . PRO A 1 86 ? 8.914 -9.333 -1.946 1.00 88.75 86 PRO A CA 1
ATOM 662 C C . PRO A 1 86 ? 9.610 -7.991 -2.195 1.00 88.75 86 PRO A C 1
ATOM 664 O O . PRO A 1 86 ? 10.326 -7.483 -1.334 1.00 88.75 86 PRO A O 1
ATOM 667 N N . VAL A 1 87 ? 9.359 -7.373 -3.354 1.00 88.38 87 VAL A N 1
ATOM 668 C CA . VAL A 1 87 ? 9.867 -6.041 -3.703 1.00 88.38 87 VAL A CA 1
ATOM 669 C C . VAL A 1 87 ? 9.461 -4.959 -2.686 1.00 88.38 87 VAL A C 1
ATOM 671 O O . VAL A 1 87 ? 10.163 -3.965 -2.526 1.00 88.38 87 VAL A O 1
ATOM 674 N N . LEU A 1 88 ? 8.358 -5.145 -1.953 1.00 90.56 88 LEU A N 1
ATOM 675 C CA . LEU A 1 88 ? 7.867 -4.197 -0.950 1.00 90.56 88 LEU A CA 1
ATOM 676 C C . LEU A 1 88 ? 8.640 -4.244 0.382 1.00 90.56 88 LEU A C 1
ATOM 678 O O . LEU A 1 88 ? 8.454 -3.346 1.215 1.00 90.56 88 LEU A O 1
ATOM 682 N N . ALA A 1 89 ? 9.497 -5.250 0.594 1.00 88.31 89 ALA A N 1
ATOM 683 C CA . ALA A 1 89 ? 10.266 -5.421 1.828 1.00 88.31 89 ALA A CA 1
ATOM 684 C C . ALA A 1 89 ? 11.240 -4.256 2.061 1.00 88.31 89 ALA A C 1
ATOM 686 O O . ALA A 1 89 ? 11.231 -3.625 3.127 1.00 88.31 89 ALA A O 1
ATOM 687 N N . ASP A 1 90 ? 12.021 -3.926 1.030 1.00 84.69 90 ASP A N 1
ATOM 688 C CA . ASP A 1 90 ? 12.981 -2.828 1.043 1.00 84.69 90 ASP A CA 1
ATOM 689 C C . ASP A 1 90 ? 12.960 -2.045 -0.283 1.00 84.69 90 ASP A C 1
ATOM 691 O O . ASP A 1 90 ? 13.614 -2.437 -1.251 1.00 84.69 90 ASP A O 1
ATOM 695 N N . PRO A 1 91 ? 12.263 -0.891 -0.328 1.00 79.69 91 PRO A N 1
ATOM 696 C CA . PRO A 1 91 ? 12.261 -0.021 -1.500 1.00 79.69 91 PRO A CA 1
ATOM 697 C C . PRO A 1 91 ? 13.657 0.474 -1.905 1.00 79.69 91 PRO A C 1
ATOM 699 O O . PRO A 1 91 ? 13.865 0.795 -3.072 1.00 79.69 91 PRO A O 1
ATOM 702 N N . GLY A 1 92 ? 14.604 0.565 -0.961 1.00 77.88 92 GLY A N 1
ATOM 703 C CA . GLY A 1 92 ? 15.970 1.023 -1.221 1.00 77.88 92 GLY A CA 1
ATOM 704 C C . GLY A 1 92 ? 16.848 -0.027 -1.903 1.00 77.88 92 GLY A C 1
ATOM 705 O O . GLY A 1 92 ? 17.826 0.334 -2.552 1.00 77.88 92 GLY A O 1
ATOM 706 N N . ALA A 1 93 ? 16.476 -1.305 -1.806 1.00 79.25 93 ALA A N 1
ATOM 707 C CA . ALA A 1 93 ? 17.166 -2.419 -2.452 1.00 79.25 93 ALA A CA 1
ATOM 708 C C . ALA A 1 93 ? 16.643 -2.717 -3.868 1.00 79.25 93 ALA A C 1
ATOM 710 O O . ALA A 1 93 ? 17.148 -3.619 -4.539 1.00 79.25 93 ALA A O 1
ATOM 711 N N . VAL A 1 94 ? 15.627 -1.983 -4.338 1.00 80.31 94 VAL A N 1
ATOM 712 C CA . VAL A 1 94 ? 15.009 -2.207 -5.649 1.00 80.31 94 VAL A CA 1
ATOM 713 C C . VAL A 1 94 ? 15.979 -1.797 -6.749 1.00 80.31 94 VAL A C 1
ATOM 715 O O . VAL A 1 94 ? 16.139 -0.618 -7.059 1.00 80.31 94 VAL A O 1
ATOM 718 N N . VAL A 1 95 ? 16.601 -2.797 -7.369 1.00 74.81 95 VAL A N 1
ATOM 719 C CA . VAL A 1 95 ? 17.446 -2.634 -8.550 1.00 74.81 95 VAL A CA 1
ATOM 720 C C . VAL A 1 95 ? 16.748 -3.299 -9.725 1.00 74.81 95 VAL A C 1
ATOM 722 O O . VAL A 1 95 ? 16.589 -4.518 -9.749 1.00 74.81 95 VAL A O 1
ATOM 725 N N . VAL A 1 96 ? 16.347 -2.501 -10.715 1.00 74.62 96 VAL A N 1
ATOM 726 C CA . VAL A 1 96 ? 15.767 -3.010 -11.960 1.00 74.62 96 VAL A CA 1
ATOM 727 C C . VAL A 1 96 ? 16.716 -2.692 -13.106 1.00 74.62 96 VAL A C 1
ATOM 729 O O . VAL A 1 96 ? 17.116 -1.543 -13.295 1.00 74.62 96 VAL A O 1
ATOM 732 N N . ARG A 1 97 ? 17.121 -3.725 -13.847 1.00 71.00 97 ARG A N 1
ATOM 733 C CA . ARG A 1 97 ? 17.989 -3.564 -15.015 1.00 71.00 97 ARG A CA 1
ATOM 734 C C . ARG A 1 97 ? 17.126 -3.215 -16.235 1.00 71.00 97 ARG A C 1
ATOM 736 O O . ARG A 1 97 ? 16.115 -3.889 -16.432 1.00 71.00 97 ARG A O 1
ATOM 743 N N . PRO A 1 98 ? 17.513 -2.221 -17.054 1.00 67.44 98 PRO A N 1
ATOM 744 C CA . PRO A 1 98 ? 16.867 -1.989 -18.343 1.00 67.44 98 PRO A CA 1
ATOM 745 C C . PRO A 1 98 ? 16.932 -3.251 -19.209 1.00 67.44 98 PRO A C 1
ATOM 747 O O . PRO A 1 98 ? 17.928 -3.981 -19.160 1.00 67.44 98 PRO A O 1
ATOM 750 N N . ALA A 1 99 ? 15.891 -3.512 -20.000 1.00 67.50 99 ALA A N 1
ATOM 751 C CA . ALA A 1 99 ? 15.964 -4.566 -21.008 1.00 67.50 99 ALA A CA 1
ATOM 752 C C . ALA A 1 99 ? 16.963 -4.183 -22.117 1.00 67.50 99 ALA A C 1
ATOM 754 O O . ALA A 1 99 ? 17.300 -3.008 -22.290 1.00 67.50 99 ALA A O 1
ATOM 755 N N . GLU A 1 100 ? 17.440 -5.165 -22.887 1.00 68.44 100 GLU A N 1
ATOM 756 C CA . GLU A 1 100 ? 18.319 -4.901 -24.032 1.00 68.44 100 GLU A CA 1
ATOM 757 C C . GLU A 1 100 ? 17.663 -3.889 -24.990 1.00 68.44 100 GLU A C 1
ATOM 759 O O . GLU A 1 100 ? 16.551 -4.099 -25.471 1.00 68.44 100 GLU A O 1
ATOM 764 N N . GLY A 1 101 ? 18.343 -2.762 -25.234 1.00 65.06 101 GLY A N 1
ATOM 765 C CA . GLY A 1 101 ? 17.845 -1.664 -26.073 1.00 65.06 101 GLY A CA 1
ATOM 766 C C . GLY A 1 101 ? 17.153 -0.514 -25.328 1.00 65.06 101 GLY A C 1
ATOM 767 O O . GLY A 1 101 ? 16.862 0.501 -25.957 1.00 65.06 101 GLY A O 1
ATOM 768 N N . GLN A 1 102 ? 16.935 -0.613 -24.011 1.00 63.75 102 GLN A N 1
ATOM 769 C CA . GLN A 1 102 ? 16.429 0.491 -23.184 1.00 63.75 102 GLN A CA 1
ATOM 770 C C . GLN A 1 102 ? 17.586 1.272 -22.548 1.00 63.75 102 GLN A C 1
ATOM 772 O O . GLN A 1 102 ? 18.420 0.717 -21.833 1.00 63.75 102 GLN A O 1
ATOM 777 N N . THR A 1 103 ? 17.632 2.580 -22.798 1.00 60.38 103 THR A N 1
ATOM 778 C CA . THR A 1 103 ? 18.615 3.519 -22.223 1.00 60.38 103 THR A CA 1
ATOM 779 C C . THR A 1 103 ? 18.055 4.357 -21.076 1.00 60.38 103 THR A C 1
ATOM 781 O O . THR A 1 103 ? 18.813 5.097 -20.447 1.00 60.38 103 THR A O 1
ATOM 784 N N . ALA A 1 104 ? 16.753 4.255 -20.793 1.00 61.34 104 ALA A N 1
ATOM 785 C CA . ALA A 1 104 ? 16.126 5.001 -19.713 1.00 61.34 104 ALA A CA 1
ATOM 786 C C . ALA A 1 104 ? 16.669 4.528 -18.347 1.00 61.34 104 ALA A C 1
ATOM 788 O O . ALA A 1 104 ? 16.673 3.325 -18.061 1.00 61.34 104 ALA A O 1
ATOM 789 N N . PRO A 1 105 ? 17.163 5.441 -17.493 1.00 60.34 105 PRO A N 1
ATOM 790 C CA . PRO A 1 105 ? 17.568 5.088 -16.140 1.00 60.34 105 PRO A CA 1
ATOM 791 C C . PRO A 1 105 ? 16.345 4.642 -15.326 1.00 60.34 105 PRO A C 1
ATOM 793 O O . PRO A 1 105 ? 15.317 5.310 -15.343 1.00 60.34 105 PRO A O 1
ATOM 796 N N . ALA A 1 106 ? 16.472 3.551 -14.564 1.00 62.66 106 ALA A N 1
ATOM 797 C CA . ALA A 1 106 ? 15.413 3.025 -13.694 1.00 62.66 106 ALA A CA 1
ATOM 798 C C . ALA A 1 106 ? 15.246 3.869 -12.410 1.00 62.66 106 ALA A C 1
ATOM 800 O O . ALA A 1 106 ? 15.472 3.396 -11.293 1.00 62.66 106 ALA A O 1
ATOM 801 N N . GLY A 1 107 ? 14.911 5.151 -12.562 1.00 68.81 107 GLY A N 1
ATOM 802 C CA . GLY A 1 107 ? 14.762 6.100 -11.456 1.00 68.81 107 GLY A CA 1
ATOM 803 C C . GLY A 1 107 ? 13.424 5.980 -10.725 1.00 68.81 107 GLY A C 1
ATOM 804 O O . GLY A 1 107 ? 13.326 6.342 -9.548 1.00 68.81 107 GLY A O 1
ATOM 805 N N . SER A 1 108 ? 12.392 5.456 -11.390 1.00 79.25 108 SER A N 1
ATOM 806 C CA . SER A 1 108 ? 11.028 5.438 -10.859 1.00 79.25 108 SER A CA 1
ATOM 807 C C . SER A 1 108 ? 10.715 4.195 -10.024 1.00 79.25 108 SER A C 1
ATOM 809 O O . SER A 1 108 ? 9.869 4.268 -9.131 1.00 79.25 108 SER A O 1
ATOM 811 N N . ALA A 1 109 ? 11.421 3.082 -10.236 1.00 83.69 109 ALA A N 1
ATOM 812 C CA . ALA A 1 109 ? 11.143 1.781 -9.618 1.00 83.69 109 ALA A CA 1
ATOM 813 C C . ALA A 1 109 ? 11.071 1.821 -8.078 1.00 83.69 109 ALA A C 1
ATOM 815 O O . ALA A 1 109 ? 10.039 1.483 -7.491 1.00 83.69 109 ALA A O 1
ATOM 816 N N . ALA A 1 110 ? 12.127 2.302 -7.415 1.00 85.50 110 ALA A N 1
ATOM 817 C CA . ALA A 1 110 ? 12.170 2.422 -5.954 1.00 85.50 110 ALA A CA 1
ATOM 818 C C . ALA A 1 110 ? 11.060 3.342 -5.412 1.00 85.50 110 ALA A C 1
ATOM 820 O O . ALA A 1 110 ? 10.492 3.102 -4.343 1.00 85.50 110 ALA A O 1
ATOM 821 N N . VAL A 1 111 ? 10.705 4.386 -6.169 1.00 87.25 111 VAL A N 1
ATOM 822 C CA . VAL A 1 111 ? 9.662 5.338 -5.773 1.00 87.25 111 VAL A CA 1
ATOM 823 C C . VAL A 1 111 ? 8.265 4.730 -5.897 1.00 87.25 111 VAL A C 1
ATOM 825 O O . VAL A 1 111 ? 7.442 4.933 -5.002 1.00 87.25 111 VAL A O 1
ATOM 828 N N . LEU A 1 112 ? 7.992 3.975 -6.964 1.00 89.81 112 LEU A N 1
ATOM 829 C CA . LEU A 1 112 ? 6.728 3.254 -7.140 1.00 89.81 112 LEU A CA 1
ATOM 830 C C . LEU A 1 112 ? 6.530 2.240 -6.004 1.00 89.81 112 LEU A C 1
ATOM 832 O O . LEU A 1 112 ? 5.484 2.228 -5.358 1.00 89.81 112 LEU A O 1
ATOM 836 N N . VAL A 1 113 ? 7.571 1.469 -5.680 1.00 91.44 113 VAL A N 1
ATOM 837 C CA . VAL A 1 113 ? 7.569 0.513 -4.561 1.00 91.44 113 VAL A CA 1
ATOM 838 C C . VAL A 1 113 ? 7.309 1.220 -3.225 1.00 91.44 113 VAL A C 1
ATOM 840 O O . VAL A 1 113 ? 6.442 0.803 -2.453 1.00 91.44 113 VAL A O 1
ATOM 843 N N . ALA A 1 114 ? 7.990 2.339 -2.956 1.00 90.38 114 ALA A N 1
ATOM 844 C CA . ALA A 1 114 ? 7.772 3.128 -1.742 1.00 90.38 114 ALA A CA 1
ATOM 845 C C . ALA A 1 114 ? 6.333 3.668 -1.626 1.00 90.38 114 ALA A C 1
ATOM 847 O O . ALA A 1 114 ? 5.787 3.760 -0.520 1.00 90.38 114 ALA A O 1
ATOM 848 N N . GLN A 1 115 ? 5.699 4.009 -2.750 1.00 91.88 115 GLN A N 1
ATOM 849 C CA . GLN A 1 115 ? 4.311 4.472 -2.783 1.00 91.88 115 GLN A CA 1
ATOM 850 C C . GLN A 1 115 ? 3.328 3.346 -2.494 1.00 91.88 115 GLN A C 1
ATOM 852 O O . GLN A 1 115 ? 2.454 3.531 -1.649 1.00 91.88 115 GLN A O 1
ATOM 857 N N . VAL A 1 116 ? 3.505 2.178 -3.115 1.00 94.12 116 VAL A N 1
ATOM 858 C CA . VAL A 1 116 ? 2.672 0.997 -2.840 1.00 94.12 116 VAL A CA 1
ATOM 859 C C . VAL A 1 116 ? 2.773 0.601 -1.366 1.00 94.12 116 VAL A C 1
ATOM 861 O O . VAL A 1 116 ? 1.758 0.437 -0.689 1.00 94.12 116 VAL A O 1
ATOM 864 N N . ARG A 1 117 ? 3.988 0.590 -0.809 1.00 93.81 117 ARG A N 1
ATOM 865 C CA . ARG A 1 117 ? 4.205 0.353 0.624 1.00 93.81 117 ARG A CA 1
ATOM 866 C C . ARG A 1 117 ? 3.508 1.391 1.511 1.00 93.81 117 ARG A C 1
ATOM 868 O O . ARG A 1 117 ? 2.955 1.043 2.553 1.00 93.81 117 ARG A O 1
ATOM 875 N N . SER A 1 118 ? 3.519 2.664 1.113 1.00 93.00 118 SER A N 1
ATOM 876 C CA . SER A 1 118 ? 2.829 3.729 1.855 1.00 93.00 118 SER A CA 1
ATOM 877 C C . SER A 1 118 ? 1.310 3.553 1.826 1.00 93.00 118 SER A C 1
ATOM 879 O O . SER A 1 118 ? 0.668 3.731 2.858 1.00 93.00 118 SER A O 1
ATOM 881 N N . ILE A 1 119 ? 0.750 3.130 0.687 1.00 94.38 119 ILE A N 1
ATOM 882 C CA . ILE A 1 119 ? -0.672 2.785 0.562 1.00 94.38 119 ILE A CA 1
ATOM 883 C C . ILE A 1 119 ? -1.024 1.654 1.532 1.00 94.38 119 ILE A C 1
ATOM 885 O O . ILE A 1 119 ? -1.939 1.824 2.331 1.00 94.38 119 ILE A O 1
ATOM 889 N N . ALA A 1 120 ? -0.267 0.552 1.546 1.00 95.06 120 ALA A N 1
ATOM 890 C CA . ALA A 1 120 ? -0.505 -0.558 2.475 1.00 95.06 120 ALA A CA 1
ATOM 891 C C . ALA A 1 120 ? -0.490 -0.105 3.951 1.00 95.06 120 ALA A C 1
ATOM 893 O O . ALA A 1 120 ? -1.369 -0.467 4.734 1.00 95.06 120 ALA A O 1
ATOM 894 N N . ILE A 1 121 ? 0.460 0.758 4.334 1.00 95.31 121 ILE A N 1
ATOM 895 C CA . ILE A 1 121 ? 0.538 1.333 5.688 1.00 95.31 121 ILE A CA 1
ATOM 896 C C . ILE A 1 121 ? -0.677 2.217 6.010 1.00 95.31 121 ILE A C 1
ATOM 898 O O . ILE A 1 121 ? -1.181 2.187 7.137 1.00 95.31 121 ILE A O 1
ATOM 902 N N . ASP A 1 122 ? -1.144 3.036 5.069 1.00 94.25 122 ASP A N 1
ATOM 903 C CA . ASP A 1 122 ? -2.333 3.865 5.274 1.00 94.25 122 ASP A CA 1
ATOM 904 C C . ASP A 1 122 ? -3.598 3.008 5.397 1.00 94.25 122 ASP A C 1
ATOM 906 O O . ASP A 1 122 ? -4.395 3.245 6.306 1.00 94.25 122 ASP A O 1
ATOM 910 N N . LEU A 1 123 ? -3.741 1.960 4.582 1.00 93.75 123 LEU A N 1
ATOM 911 C CA . LEU A 1 123 ? -4.860 1.020 4.674 1.00 93.75 123 LEU A CA 1
ATOM 912 C C . LEU A 1 123 ? -4.871 0.273 6.013 1.00 93.75 123 LEU A C 1
ATOM 914 O O . LEU A 1 123 ? -5.907 0.220 6.673 1.00 93.75 123 LEU A O 1
ATOM 918 N N . LEU A 1 124 ? -3.723 -0.208 6.500 1.00 95.00 124 LEU A N 1
ATOM 919 C CA . LEU A 1 124 ? -3.640 -0.819 7.833 1.00 95.00 124 LEU A CA 1
ATOM 920 C C . LEU A 1 124 ? -4.031 0.162 8.942 1.00 95.00 124 LEU A C 1
ATOM 922 O O . LEU A 1 124 ? -4.770 -0.198 9.858 1.00 95.00 124 LEU A O 1
ATOM 926 N N . GLN A 1 125 ? -3.608 1.422 8.855 1.00 94.06 125 GLN A N 1
ATOM 927 C CA . GLN A 1 125 ? -4.034 2.442 9.815 1.00 94.06 125 GLN A CA 1
ATOM 928 C C . GLN A 1 125 ? -5.534 2.761 9.709 1.00 94.06 125 GLN A C 1
ATOM 930 O O . GLN A 1 125 ? -6.162 3.079 10.721 1.00 94.06 125 GLN A O 1
ATOM 935 N N . ALA A 1 126 ? -6.139 2.631 8.524 1.00 91.00 126 ALA A N 1
ATOM 936 C CA . ALA A 1 126 ? -7.586 2.751 8.337 1.00 91.00 126 ALA A CA 1
ATOM 937 C C . ALA A 1 126 ? -8.368 1.650 9.087 1.00 91.00 126 ALA A C 1
ATOM 939 O O . ALA A 1 126 ? -9.499 1.883 9.520 1.00 91.00 126 ALA A O 1
ATOM 940 N N . THR A 1 127 ? -7.739 0.494 9.339 1.00 90.69 127 THR A N 1
ATOM 941 C CA . THR A 1 127 ? -8.277 -0.578 10.205 1.00 90.69 127 THR A CA 1
ATOM 942 C C . THR A 1 127 ? -8.110 -0.307 11.708 1.00 90.69 127 THR A C 1
ATOM 944 O O . THR A 1 127 ? -8.497 -1.125 12.542 1.00 90.69 127 THR A O 1
ATOM 947 N N . GLY A 1 128 ? -7.533 0.839 12.083 1.00 90.19 128 GLY A N 1
ATOM 948 C CA . GLY A 1 128 ? -7.327 1.248 13.474 1.00 90.19 128 GLY A CA 1
ATOM 949 C C . GLY A 1 128 ? -5.926 0.996 14.031 1.00 90.19 128 GLY A C 1
ATOM 950 O O . GLY A 1 128 ? -5.693 1.342 15.187 1.00 90.19 128 GLY A O 1
ATOM 951 N N . MET A 1 129 ? -4.992 0.453 13.240 1.00 94.56 129 MET A N 1
ATOM 952 C CA . MET A 1 129 ? -3.592 0.358 13.661 1.00 94.56 129 MET A CA 1
ATOM 953 C C . MET A 1 129 ? -2.958 1.745 13.811 1.00 94.56 129 MET A C 1
ATOM 955 O O . MET A 1 129 ? -3.213 2.677 13.047 1.00 94.56 129 MET A O 1
ATOM 959 N N . THR A 1 130 ? -2.047 1.870 14.765 1.00 94.94 130 THR A N 1
ATOM 960 C CA . THR A 1 130 ? -1.058 2.945 14.780 1.00 94.94 130 THR A CA 1
ATOM 961 C C . THR A 1 130 ? -0.047 2.747 13.651 1.00 94.94 130 THR A C 1
ATOM 963 O O . THR A 1 130 ? 0.188 1.635 13.174 1.00 94.94 130 THR A O 1
ATOM 966 N N . ARG A 1 131 ? 0.638 3.823 13.250 1.00 93.44 131 ARG A N 1
ATOM 967 C CA . ARG A 1 131 ? 1.718 3.741 12.255 1.00 93.44 131 ARG A CA 1
ATOM 968 C C . ARG A 1 131 ? 2.799 2.727 12.646 1.00 93.44 131 ARG A C 1
ATOM 970 O O . ARG A 1 131 ? 3.294 1.995 11.796 1.00 93.44 131 ARG A O 1
ATOM 977 N N . SER A 1 132 ? 3.164 2.685 13.927 1.00 96.50 132 SER A N 1
ATOM 978 C CA . SER A 1 132 ? 4.187 1.769 14.438 1.00 96.50 132 SER A CA 1
ATOM 979 C C . SER A 1 132 ? 3.739 0.308 14.375 1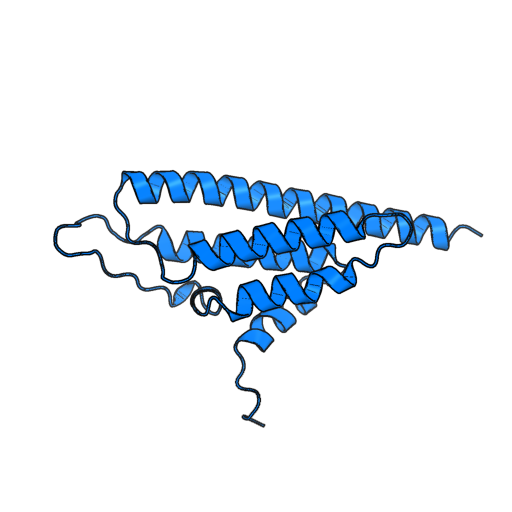.00 96.50 132 SER A C 1
ATOM 981 O O . SER A 1 132 ? 4.556 -0.555 14.066 1.00 96.50 132 SER A O 1
ATOM 983 N N . GLU A 1 133 ? 2.459 0.026 14.635 1.00 97.12 133 GLU A N 1
ATOM 984 C CA . GLU A 1 133 ? 1.879 -1.314 14.466 1.00 97.12 133 GLU A CA 1
ATOM 985 C C . GLU A 1 133 ? 1.861 -1.728 12.999 1.00 97.12 133 GLU A C 1
ATOM 987 O O . GLU A 1 133 ? 2.364 -2.801 12.686 1.00 97.12 133 GLU A O 1
ATOM 992 N N . ALA A 1 134 ? 1.397 -0.857 12.099 1.00 96.12 134 ALA A N 1
ATOM 993 C CA . ALA A 1 134 ? 1.387 -1.132 10.662 1.00 96.12 134 ALA A CA 1
ATOM 994 C C . ALA A 1 134 ? 2.800 -1.429 10.123 1.00 96.12 134 ALA A C 1
ATOM 996 O O . ALA A 1 134 ? 3.005 -2.397 9.397 1.00 96.12 134 ALA A O 1
ATOM 997 N N . LEU A 1 135 ? 3.807 -0.649 10.536 1.00 94.44 135 LEU A N 1
ATOM 998 C CA . LEU A 1 135 ? 5.206 -0.881 10.157 1.00 94.44 135 LEU A CA 1
ATOM 999 C C . LEU A 1 135 ? 5.779 -2.191 10.713 1.00 94.44 135 LEU A C 1
ATOM 1001 O O . LEU A 1 135 ? 6.623 -2.810 10.067 1.00 94.44 135 LEU A O 1
ATOM 1005 N N . ARG A 1 136 ? 5.386 -2.603 11.925 1.00 95.50 136 ARG A N 1
ATOM 1006 C CA . ARG A 1 136 ? 5.776 -3.914 12.467 1.00 95.50 136 ARG A CA 1
ATOM 1007 C C . ARG A 1 136 ? 5.089 -5.046 11.709 1.00 95.50 136 ARG A C 1
ATOM 1009 O O . ARG A 1 136 ? 5.773 -5.986 11.334 1.00 95.50 136 ARG A O 1
ATOM 1016 N N . ALA A 1 137 ? 3.793 -4.916 11.436 1.00 95.12 137 ALA A N 1
ATOM 1017 C CA . ALA A 1 137 ? 3.017 -5.919 10.716 1.00 95.12 137 ALA A CA 1
ATOM 1018 C C . ALA A 1 137 ? 3.550 -6.144 9.292 1.00 95.12 137 ALA A C 1
ATOM 1020 O O . ALA A 1 137 ? 3.721 -7.290 8.895 1.00 95.12 137 ALA A O 1
ATOM 1021 N N . LEU A 1 138 ? 3.904 -5.069 8.571 1.00 93.31 138 LEU A N 1
ATOM 1022 C CA . LEU A 1 138 ? 4.568 -5.172 7.266 1.00 93.31 138 LEU A CA 1
ATOM 1023 C C . LEU A 1 138 ? 5.920 -5.883 7.361 1.00 93.31 138 LEU A C 1
ATOM 1025 O O . LEU A 1 138 ? 6.218 -6.730 6.533 1.00 93.31 138 LEU A O 1
ATOM 1029 N N . ARG A 1 139 ? 6.755 -5.533 8.349 1.00 91.38 139 ARG A N 1
ATOM 1030 C CA . ARG A 1 139 ? 8.074 -6.170 8.513 1.00 91.38 139 ARG A CA 1
ATOM 1031 C C . ARG A 1 139 ? 7.961 -7.659 8.824 1.00 91.38 139 ARG A C 1
ATOM 1033 O O . ARG A 1 139 ? 8.767 -8.427 8.320 1.00 91.38 139 ARG A O 1
ATOM 1040 N N . ALA A 1 140 ? 6.958 -8.052 9.604 1.00 93.00 140 ALA A N 1
ATOM 1041 C CA . ALA A 1 140 ? 6.715 -9.447 9.945 1.00 93.00 140 ALA A CA 1
ATOM 1042 C C . ALA A 1 140 ? 6.349 -10.317 8.729 1.00 93.00 140 ALA A C 1
ATOM 1044 O O . ALA A 1 140 ? 6.570 -11.515 8.787 1.00 93.00 140 ALA A O 1
ATOM 1045 N N . GLN A 1 141 ? 5.858 -9.738 7.623 1.00 91.62 141 GLN A N 1
ATOM 1046 C CA . GLN A 1 141 ? 5.589 -10.499 6.389 1.00 91.62 141 GLN A CA 1
ATOM 1047 C C . GLN A 1 141 ? 6.861 -11.004 5.697 1.00 91.62 141 GLN A C 1
ATOM 1049 O O . GLN A 1 141 ? 6.793 -11.902 4.865 1.00 91.62 141 GLN A O 1
ATOM 1054 N N . PHE A 1 142 ? 8.010 -10.410 6.026 1.00 86.38 142 PHE A N 1
ATOM 1055 C CA . PHE A 1 142 ? 9.301 -10.701 5.405 1.00 86.38 142 PHE A CA 1
ATOM 1056 C C . PHE A 1 142 ? 10.331 -11.240 6.403 1.00 86.38 142 PHE A C 1
ATOM 1058 O O . PHE A 1 142 ? 11.487 -11.437 6.037 1.00 86.38 142 PHE A O 1
ATOM 1065 N N . ALA A 1 143 ? 9.941 -11.414 7.668 1.00 79.88 143 ALA A N 1
ATOM 1066 C CA . ALA A 1 143 ? 10.781 -12.060 8.663 1.00 79.88 143 ALA A CA 1
ATOM 1067 C C . ALA A 1 143 ? 10.645 -13.578 8.503 1.00 79.88 143 ALA A C 1
ATOM 1069 O O . ALA A 1 143 ? 9.538 -14.077 8.309 1.00 79.88 143 ALA A O 1
ATOM 1070 N N . ASP A 1 144 ? 11.763 -14.292 8.571 1.00 61.16 144 ASP A N 1
ATOM 1071 C CA . ASP A 1 144 ? 11.769 -15.752 8.535 1.00 61.16 144 ASP A CA 1
ATOM 1072 C C . ASP A 1 144 ? 11.159 -16.278 9.852 1.00 61.16 144 ASP A C 1
ATOM 1074 O O . ASP A 1 144 ? 11.640 -15.881 10.919 1.00 61.16 144 ASP A O 1
ATOM 1078 N N . PRO A 1 145 ? 10.086 -17.094 9.834 1.00 56.16 145 PRO A N 1
ATOM 1079 C CA . PRO A 1 145 ? 9.438 -17.574 11.058 1.00 56.16 145 PRO A CA 1
ATOM 1080 C C . PRO A 1 145 ? 10.325 -18.481 11.928 1.00 56.16 145 PRO A C 1
ATOM 1082 O O . PRO A 1 145 ? 9.966 -18.719 13.079 1.00 56.16 145 PRO A O 1
ATOM 1085 N N . ASP A 1 146 ? 11.470 -18.944 11.411 1.00 50.28 146 ASP A N 1
ATOM 1086 C CA . ASP A 1 146 ? 12.328 -1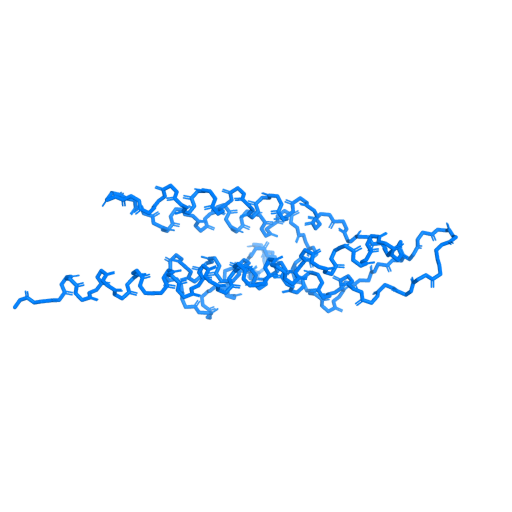9.958 12.041 1.00 50.28 146 ASP A CA 1
ATOM 1087 C C . ASP A 1 146 ? 13.679 -19.426 12.572 1.00 50.28 146 ASP A C 1
ATOM 1089 O O . ASP A 1 146 ? 14.601 -20.206 12.819 1.00 50.28 146 ASP A O 1
ATOM 1093 N N . VAL A 1 147 ? 13.832 -18.111 12.769 1.00 50.09 147 VAL A N 1
ATOM 1094 C CA . VAL A 1 147 ? 15.046 -17.529 13.377 1.00 50.09 147 VAL A CA 1
ATOM 1095 C C . VAL A 1 147 ? 14.717 -16.875 14.721 1.00 50.09 147 VAL A C 1
ATOM 1097 O O . VAL A 1 147 ? 14.634 -15.653 14.817 1.00 50.09 147 VAL A O 1
ATOM 1100 N N . ASP A 1 148 ? 14.547 -17.709 15.749 1.00 39.38 148 ASP A N 1
ATOM 1101 C CA . ASP A 1 148 ? 14.686 -17.377 17.178 1.00 39.38 148 ASP A CA 1
ATOM 1102 C C . ASP A 1 148 ? 15.386 -18.538 17.911 1.00 39.38 148 ASP A C 1
ATOM 1104 O O . ASP A 1 148 ? 14.961 -19.705 17.736 1.00 39.38 148 ASP A O 1
#

Radius of gyration: 17.27 Å; chains: 1; bounding box: 42×31×55 Å

Secondary structure (DSSP, 8-state):
--HHHHHHHHHHHHHHHHHHHHHHHHHHHHHHHHHHHHTTPPPPTTHHHHHHHHHHHHHHHHHTTSTT--GGGGHHHHHHHHHT-GGGS-GGG---PPPTT--S---SHHHHHHHHHHHHHHHHHHTT--HHHHHHHHHHTTS-TT--

Sequence (148 aa):
MHRPRRAMLRRYRTLAERADYAHRNARVLARRAMTAIEDGEPVPPGLPDAITELAAAVEALIGELGQDGDREKARGPILEAVQHAPVLADPGAVVVRPAEGQTAPAGSAAVLVAQVRSIAIDLLQATGMTRSEALRALRAQFADPDVD

Foldseek 3Di:
DCVVVVVVVVLVVQLVVLVVLLVVLVVVLVVLVVVCVVLQADEDPLLVVLVVLVVVLVVLCVVQVDPNRQNLVSLVSLLVSLLSRPCLLQLPPDDDDRDVPRPDPNPCHSVSSVSSNSSSLSSVVSSVDDSVRSVVSSNVSVDDPPDD